Protein AF-A0A1B6D3A4-F1 (afdb_monomer_lite)

Sequence (182 aa):
MYKIFFILCTIFTSILGAFISTSNYTTYDIERGAKREMRHRFKTVEKVLEEIVPELEKNGTCEEGYAILARLVAVEEPFLRYVKQIIEENKYYGFNAETKVPLMLNRIASLEKYERREMKKRICRMLTVAFGINDLHEGWDFELTLHINEDLHIRYFKKLVMLNDKCCDAYKEHASIEAYTE

Foldseek 3Di:
DCVVVVVVVVVVCVVVVVVVPDPPLVQWAAAPVLLVVLQVLVVVLVVLLVVLLVVLVVDDDLVSVLVSLVSNLVSVLVSLVSLVVCVVVVRTDDPCSPPLSVVLNVLSVCLVVCPPPDSLVSSLSSLVSVVSVLVVVVVCCSSVSYPDPPVSSVSVVVSSVVSCVVRPPCVVPVVPPVVDDD

Secondary structure (DSSP, 8-state):
--HHHHHHHHHHHHHHHHHHS--------B-HHHHHHHHHHHHHHHHHHHHHHHHHHH--SHHHHHHHHHHHHHHHHHHHHHHHHHHHTTSB--HHHHHHHHHHHHHHHHGGGGTTS-HHHHHHHHHHHHHHHHHHHHHHHHTTSS---HHHHHHHHHHHHHHHHHH-GGGGTGGGTTTS--

Organism: NCBI:txid38151

Structure (mmCIF, N/CA/C/O backbone):
data_AF-A0A1B6D3A4-F1
#
_entry.id   AF-A0A1B6D3A4-F1
#
loop_
_atom_site.group_PDB
_atom_site.id
_atom_site.type_symbol
_atom_site.label_atom_id
_atom_site.label_alt_id
_atom_site.label_comp_id
_atom_site.label_asym_id
_atom_site.label_entity_id
_atom_site.label_seq_id
_atom_site.pdbx_PDB_ins_code
_atom_site.Cartn_x
_atom_site.Cartn_y
_atom_site.Cartn_z
_atom_site.occupancy
_atom_site.B_iso_or_equiv
_atom_site.auth_seq_id
_atom_site.auth_comp_id
_atom_site.auth_asym_id
_atom_site.auth_atom_id
_atom_site.pdbx_PDB_model_num
ATOM 1 N N . MET A 1 1 ? 30.765 53.262 -13.469 1.00 53.09 1 MET A N 1
ATOM 2 C CA . MET A 1 1 ? 30.510 52.020 -12.703 1.00 53.09 1 MET A CA 1
ATOM 3 C C . MET A 1 1 ? 29.094 51.457 -12.935 1.00 53.09 1 MET A C 1
ATOM 5 O O . MET A 1 1 ? 28.435 51.076 -11.987 1.00 53.09 1 MET A O 1
ATOM 9 N N . TYR A 1 2 ? 28.620 51.346 -14.186 1.00 48.31 2 TYR A N 1
ATOM 10 C CA . TYR A 1 2 ? 27.291 50.762 -14.485 1.00 48.31 2 TYR A CA 1
ATOM 11 C C . TYR A 1 2 ? 27.331 49.616 -15.511 1.00 48.31 2 TYR A C 1
ATOM 13 O O . TYR A 1 2 ? 26.333 48.943 -15.730 1.00 48.31 2 TYR A O 1
ATOM 21 N N . LYS A 1 3 ? 28.498 49.344 -16.115 1.00 40.53 3 LYS A N 1
ATOM 22 C CA . LYS A 1 3 ? 28.653 48.301 -17.145 1.00 40.53 3 LYS A CA 1
ATOM 23 C C . LYS A 1 3 ? 28.919 46.898 -16.580 1.00 40.53 3 LYS A C 1
ATOM 25 O O . LYS A 1 3 ? 28.592 45.923 -17.236 1.00 40.53 3 LYS A O 1
ATOM 30 N N . ILE A 1 4 ? 29.445 46.792 -15.356 1.00 53.62 4 ILE A N 1
ATOM 31 C CA . ILE A 1 4 ? 29.683 45.499 -14.684 1.00 53.62 4 ILE A CA 1
ATOM 32 C C . ILE A 1 4 ? 28.372 44.928 -14.110 1.00 53.62 4 ILE A C 1
ATOM 34 O O . ILE A 1 4 ? 28.171 43.718 -14.107 1.00 53.62 4 ILE A O 1
ATOM 38 N N . PHE A 1 5 ? 27.434 45.795 -13.713 1.00 44.66 5 PHE A N 1
ATOM 39 C CA . PHE A 1 5 ? 26.154 45.382 -13.128 1.00 44.66 5 PHE A CA 1
ATOM 40 C C . PHE A 1 5 ? 25.221 44.708 -14.155 1.00 44.66 5 PHE A C 1
ATOM 42 O O . PHE A 1 5 ? 24.517 43.760 -13.828 1.00 44.66 5 PHE A O 1
ATOM 49 N N . PHE A 1 6 ? 25.277 45.125 -15.426 1.00 44.78 6 PHE A N 1
ATOM 50 C CA . PHE A 1 6 ? 24.442 44.553 -16.493 1.00 44.78 6 PHE A CA 1
ATOM 51 C C . PHE A 1 6 ? 24.906 43.167 -16.978 1.00 44.78 6 PHE A C 1
ATOM 53 O O . PHE A 1 6 ? 24.084 42.359 -17.415 1.00 44.78 6 PHE A O 1
ATOM 60 N N . ILE A 1 7 ? 26.206 42.872 -16.870 1.00 54.34 7 ILE A N 1
ATOM 61 C CA . ILE A 1 7 ? 26.780 41.569 -17.248 1.00 54.34 7 ILE A CA 1
ATOM 62 C C . ILE A 1 7 ? 26.432 40.504 -16.197 1.00 54.34 7 ILE A C 1
ATOM 64 O O . ILE A 1 7 ? 26.120 39.367 -16.541 1.00 54.34 7 ILE A O 1
ATOM 68 N N . LEU A 1 8 ? 26.382 40.881 -14.915 1.00 49.78 8 LEU A N 1
ATOM 69 C CA . LEU A 1 8 ? 25.951 39.980 -13.842 1.00 49.78 8 LEU A CA 1
ATOM 70 C C . LEU A 1 8 ? 24.463 39.608 -13.947 1.00 49.78 8 LEU A C 1
ATOM 72 O O . LEU A 1 8 ? 24.120 38.446 -13.747 1.00 49.78 8 LEU A O 1
ATOM 76 N N . CYS A 1 9 ? 23.587 40.536 -14.344 1.00 49.56 9 CYS A N 1
ATOM 77 C CA . CYS A 1 9 ? 22.158 40.236 -14.496 1.00 49.56 9 CYS A CA 1
ATOM 78 C C . CYS A 1 9 ? 21.839 39.318 -15.688 1.00 49.56 9 CYS A C 1
ATOM 80 O O . CYS A 1 9 ? 20.913 38.519 -15.593 1.00 49.56 9 CYS A O 1
ATOM 82 N N . THR A 1 10 ? 22.597 39.390 -16.786 1.00 52.06 10 THR A N 1
ATOM 83 C CA . THR A 1 10 ? 22.368 38.543 -17.975 1.00 52.06 10 THR A CA 1
ATOM 84 C C . THR A 1 10 ? 22.907 37.122 -17.807 1.00 52.06 10 THR A C 1
ATOM 86 O O . THR A 1 10 ? 22.306 36.168 -18.306 1.00 52.06 10 THR A O 1
ATOM 89 N N . ILE A 1 11 ? 23.989 36.947 -17.044 1.00 54.16 11 ILE A N 1
ATOM 90 C CA . ILE A 1 11 ? 24.479 35.614 -16.666 1.00 54.16 11 ILE A CA 1
ATOM 91 C C . ILE A 1 11 ? 23.504 34.954 -15.677 1.00 54.16 11 ILE A C 1
ATOM 93 O O . ILE A 1 11 ? 23.185 33.777 -15.829 1.00 54.16 11 ILE A O 1
ATOM 97 N N . PHE A 1 12 ? 22.954 35.709 -14.719 1.00 47.44 12 PHE A N 1
ATOM 98 C CA . PHE A 1 12 ? 22.032 35.158 -13.719 1.00 47.44 12 PHE A CA 1
ATOM 99 C C . PHE A 1 12 ? 20.693 34.708 -14.320 1.00 47.44 12 PHE A C 1
ATOM 101 O O . PHE A 1 12 ? 20.193 33.648 -13.956 1.00 47.44 12 PHE A O 1
ATOM 108 N N . THR A 1 13 ? 20.132 35.441 -15.289 1.00 51.31 13 THR A N 1
ATOM 109 C CA . THR A 1 13 ? 18.897 35.019 -15.979 1.00 51.31 13 THR A CA 1
ATOM 110 C C . THR A 1 13 ? 19.113 33.849 -16.934 1.00 51.31 13 THR A C 1
ATOM 112 O O . THR A 1 13 ? 18.203 33.045 -17.107 1.00 51.31 13 THR A O 1
ATOM 115 N N . SER A 1 14 ? 20.316 33.690 -17.493 1.00 49.34 14 SER A N 1
ATOM 116 C CA . SER A 1 14 ? 20.659 32.523 -18.319 1.00 49.34 14 SER A CA 1
ATOM 117 C C . SER A 1 14 ? 20.846 31.257 -17.471 1.00 49.34 14 SER A C 1
ATOM 119 O O . SER A 1 14 ? 20.410 30.183 -17.874 1.00 49.34 14 SER A O 1
ATOM 121 N N . ILE A 1 15 ? 21.423 31.381 -16.268 1.00 50.56 15 ILE A N 1
ATOM 122 C CA . ILE A 1 15 ? 21.593 30.261 -15.325 1.00 50.56 15 ILE A CA 1
ATOM 123 C C . ILE A 1 15 ? 20.255 29.879 -14.667 1.00 50.56 15 ILE A C 1
ATOM 125 O O . ILE A 1 15 ? 19.955 28.692 -14.565 1.00 50.56 15 ILE A O 1
ATOM 129 N N . LEU A 1 16 ? 19.404 30.848 -14.295 1.00 44.75 16 LEU A N 1
ATOM 130 C CA . LEU A 1 16 ? 18.051 30.552 -13.793 1.00 44.75 16 LEU A CA 1
ATOM 131 C C . LEU A 1 16 ? 17.118 30.031 -14.897 1.00 44.75 16 LEU A C 1
ATOM 133 O O . LEU A 1 16 ? 16.341 29.114 -14.652 1.00 44.75 16 LEU A O 1
ATOM 137 N N . GLY A 1 17 ? 17.206 30.569 -16.117 1.00 42.09 17 GLY A N 1
ATOM 138 C CA . GLY A 1 17 ? 16.423 30.104 -17.267 1.00 42.09 17 GLY A CA 1
ATOM 139 C C . GLY A 1 17 ? 16.804 28.692 -17.720 1.00 42.09 17 GLY A C 1
ATOM 140 O O . GLY A 1 17 ? 15.931 27.921 -18.109 1.00 42.09 17 GLY A O 1
ATOM 141 N N . ALA A 1 18 ? 18.080 28.313 -17.588 1.00 42.22 18 ALA A N 1
ATOM 142 C CA . ALA A 1 18 ? 18.540 26.943 -17.821 1.00 42.22 18 ALA A CA 1
ATOM 143 C C . ALA A 1 18 ? 18.101 25.966 -16.712 1.00 42.22 18 ALA A C 1
ATOM 145 O O . ALA A 1 18 ? 17.868 24.797 -17.004 1.00 42.22 18 ALA A O 1
ATOM 146 N N . PHE A 1 19 ? 17.912 26.435 -15.473 1.00 41.84 19 PHE A N 1
ATOM 147 C CA . PHE A 1 19 ? 17.342 25.626 -14.385 1.00 41.84 19 PHE A CA 1
ATOM 148 C C . PHE A 1 19 ? 15.814 25.480 -14.461 1.00 41.84 19 PHE A C 1
ATOM 150 O O . PHE A 1 19 ? 15.267 24.513 -13.941 1.00 41.84 19 PHE A O 1
ATOM 157 N N . ILE A 1 20 ? 15.118 26.406 -15.127 1.00 41.91 20 ILE A N 1
ATOM 158 C CA . ILE A 1 20 ? 13.649 26.390 -15.265 1.00 41.91 20 ILE A CA 1
ATOM 159 C C . ILE A 1 20 ? 13.196 25.698 -16.570 1.00 41.91 20 ILE A C 1
ATOM 161 O O . ILE A 1 20 ? 12.017 25.411 -16.747 1.00 41.91 20 ILE A O 1
ATOM 16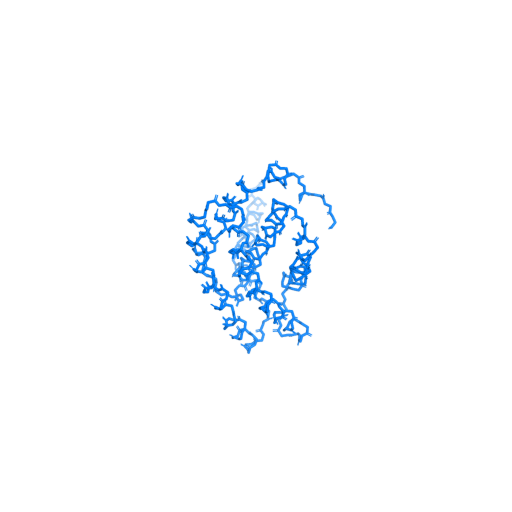5 N N . SER A 1 21 ? 14.122 25.336 -17.465 1.00 40.31 21 SER A N 1
ATOM 166 C CA . SER A 1 21 ? 13.810 24.754 -18.782 1.00 40.31 21 SER A CA 1
ATOM 167 C C . SER A 1 21 ? 14.207 23.280 -18.944 1.00 40.31 21 SER A C 1
ATOM 169 O O . SER A 1 21 ? 14.528 22.859 -20.049 1.00 40.31 21 SER A O 1
ATOM 171 N N . THR A 1 22 ? 14.184 22.478 -17.879 1.00 38.25 22 THR A N 1
ATOM 172 C CA . THR A 1 22 ? 14.017 21.013 -17.955 1.00 38.25 22 THR A CA 1
ATOM 173 C C . THR A 1 22 ? 13.677 20.490 -16.558 1.00 38.25 22 THR A C 1
ATOM 175 O O . THR A 1 22 ? 14.547 20.023 -15.828 1.00 38.25 22 THR A O 1
ATOM 178 N N . SER A 1 23 ? 12.397 20.482 -16.174 1.00 37.06 23 SER A N 1
ATOM 179 C CA . SER A 1 23 ? 11.929 19.429 -15.265 1.00 37.06 23 SER A CA 1
ATOM 180 C C . SER A 1 23 ? 11.976 18.114 -16.047 1.00 37.06 23 SER A C 1
ATOM 182 O O . SER A 1 23 ? 10.958 17.576 -16.482 1.00 37.06 23 SER A O 1
ATOM 184 N N . ASN A 1 24 ? 13.192 17.639 -16.315 1.00 37.47 24 ASN A N 1
ATOM 185 C CA . ASN A 1 24 ? 13.432 16.257 -16.659 1.00 37.47 24 ASN A CA 1
ATOM 186 C C . ASN A 1 24 ? 13.037 15.491 -15.403 1.00 37.47 24 ASN A C 1
ATOM 188 O O . ASN A 1 24 ? 13.862 15.291 -14.515 1.00 37.47 24 ASN A O 1
ATOM 192 N N . TYR A 1 25 ? 11.760 15.116 -15.302 1.00 40.44 25 TYR A N 1
ATOM 193 C CA . TYR A 1 25 ? 11.390 13.928 -14.553 1.00 40.44 25 TYR A CA 1
ATOM 194 C C . TYR A 1 25 ? 12.424 12.883 -14.946 1.00 40.44 25 TYR A C 1
ATOM 196 O O . TYR A 1 25 ? 12.545 12.564 -16.132 1.00 40.44 25 TYR A O 1
ATOM 204 N N . THR A 1 26 ? 13.269 12.473 -14.005 1.00 46.59 26 THR A N 1
ATOM 205 C CA . THR A 1 26 ? 14.271 11.447 -14.255 1.00 46.59 26 THR A CA 1
ATOM 206 C C . THR A 1 26 ? 13.470 10.212 -14.624 1.00 46.59 26 THR A C 1
ATOM 208 O O . THR A 1 26 ? 12.888 9.567 -13.758 1.00 46.59 26 THR A O 1
ATOM 211 N N . THR A 1 27 ? 13.316 9.947 -15.920 1.00 52.81 27 THR A N 1
ATOM 212 C CA . THR A 1 27 ? 12.600 8.768 -16.384 1.00 52.81 27 THR A CA 1
ATOM 213 C C . THR A 1 27 ? 13.469 7.589 -16.016 1.00 52.81 27 THR A C 1
ATOM 215 O O . THR A 1 27 ? 14.472 7.311 -16.674 1.00 52.81 27 THR A O 1
ATOM 218 N N . TYR A 1 28 ? 13.109 6.967 -14.906 1.00 68.44 28 TYR A N 1
ATOM 219 C CA . TYR A 1 28 ? 13.690 5.731 -14.436 1.00 68.44 28 TYR A CA 1
ATOM 220 C C . TYR A 1 28 ? 13.446 4.645 -15.478 1.00 68.44 28 TYR A C 1
ATOM 222 O O . TYR A 1 28 ? 12.352 4.540 -16.048 1.00 68.44 28 TYR A O 1
ATOM 230 N N . ASP A 1 29 ? 14.499 3.893 -15.790 1.00 77.12 29 ASP A N 1
ATOM 231 C CA . ASP A 1 29 ? 14.430 2.914 -16.862 1.00 77.12 29 ASP A CA 1
ATOM 232 C C . ASP A 1 29 ? 13.704 1.669 -16.358 1.00 77.12 29 ASP A C 1
ATOM 234 O O . ASP A 1 29 ? 14.063 1.069 -15.341 1.00 77.12 29 ASP A O 1
ATOM 238 N N . ILE A 1 30 ? 12.643 1.307 -17.066 1.00 87.69 30 ILE A N 1
ATOM 239 C CA . ILE A 1 30 ? 11.882 0.091 -16.833 1.00 87.69 30 ILE A CA 1
ATOM 240 C C . ILE A 1 30 ? 11.686 -0.594 -18.176 1.00 87.69 30 ILE A C 1
ATOM 242 O O . ILE A 1 30 ? 11.168 -0.015 -19.138 1.00 87.69 30 ILE A O 1
ATOM 246 N N . GLU A 1 31 ? 12.077 -1.862 -18.233 1.00 89.88 31 GLU A N 1
ATOM 247 C CA . GLU A 1 31 ? 11.941 -2.674 -19.428 1.00 89.88 31 GLU A CA 1
ATOM 248 C C . GLU A 1 31 ? 10.475 -2.669 -19.883 1.00 89.88 31 GLU A C 1
ATOM 250 O O . GLU A 1 31 ? 9.550 -2.863 -19.090 1.00 89.88 31 GLU A O 1
ATOM 255 N N . ARG A 1 32 ? 10.226 -2.469 -21.183 1.00 89.12 32 ARG A N 1
ATOM 256 C CA . ARG A 1 32 ? 8.863 -2.339 -21.730 1.00 89.12 32 ARG A CA 1
ATOM 257 C C . ARG A 1 32 ? 7.944 -3.501 -21.325 1.00 89.12 32 ARG A C 1
ATOM 259 O O . ARG A 1 32 ? 6.762 -3.268 -21.059 1.00 89.12 32 ARG A O 1
ATOM 266 N N . GLY A 1 33 ? 8.468 -4.731 -21.306 1.00 90.94 33 GLY A N 1
ATOM 267 C CA . GLY A 1 33 ? 7.735 -5.923 -20.873 1.00 90.94 33 GLY A CA 1
ATOM 268 C C . GLY A 1 33 ? 7.331 -5.839 -19.401 1.00 90.94 33 GLY A C 1
ATOM 269 O O . GLY A 1 33 ? 6.147 -5.965 -19.084 1.00 90.94 33 GLY A O 1
ATOM 270 N N . ALA A 1 34 ? 8.292 -5.519 -18.531 1.00 91.75 34 ALA A N 1
ATOM 271 C CA . ALA A 1 34 ? 8.067 -5.315 -17.103 1.00 91.75 34 ALA A CA 1
ATOM 272 C C . ALA A 1 34 ? 7.081 -4.167 -16.832 1.00 91.75 34 ALA A C 1
ATOM 274 O O . ALA A 1 34 ? 6.140 -4.341 -16.064 1.00 91.75 34 ALA A O 1
ATOM 275 N N . LYS A 1 35 ? 7.197 -3.030 -17.535 1.00 92.06 35 LYS A N 1
ATOM 276 C CA . LYS A 1 35 ? 6.268 -1.893 -17.397 1.00 92.06 35 LYS A CA 1
ATOM 277 C C . LYS A 1 35 ? 4.827 -2.280 -17.725 1.00 92.06 35 LYS A C 1
ATOM 279 O O . LYS A 1 35 ? 3.895 -1.867 -17.034 1.00 92.06 35 LYS A O 1
ATOM 284 N N . ARG A 1 36 ? 4.619 -3.061 -18.790 1.00 92.69 36 ARG A N 1
ATOM 285 C CA . ARG A 1 36 ? 3.280 -3.525 -19.187 1.00 92.69 36 ARG A CA 1
ATOM 286 C C . ARG A 1 36 ? 2.675 -4.444 -18.127 1.00 92.69 36 ARG A C 1
ATOM 288 O O . ARG A 1 36 ? 1.508 -4.273 -17.785 1.00 92.69 36 ARG A O 1
ATOM 295 N N . GLU A 1 37 ? 3.455 -5.392 -17.630 1.00 95.06 37 GLU A N 1
ATOM 296 C CA . GLU A 1 37 ? 3.009 -6.357 -16.625 1.00 95.06 37 GLU A CA 1
ATOM 297 C C . GLU A 1 37 ? 2.778 -5.690 -15.259 1.00 95.06 37 GLU A C 1
ATOM 299 O O . GLU A 1 37 ? 1.745 -5.922 -14.633 1.00 95.06 37 GLU A O 1
ATOM 304 N N . MET A 1 38 ? 3.658 -4.773 -14.845 1.00 94.19 38 MET A N 1
ATOM 305 C CA . MET A 1 38 ? 3.484 -3.949 -13.644 1.00 94.19 38 MET A CA 1
ATOM 306 C C . MET A 1 38 ? 2.161 -3.177 -13.703 1.00 94.19 38 MET A C 1
ATOM 308 O O . MET A 1 38 ? 1.361 -3.264 -12.776 1.00 94.19 38 MET A O 1
ATOM 312 N N . ARG A 1 39 ? 1.868 -2.509 -14.829 1.00 93.94 39 ARG A N 1
ATOM 313 C CA . ARG A 1 39 ? 0.576 -1.833 -15.051 1.00 93.94 39 ARG A CA 1
ATOM 314 C C . ARG A 1 39 ? -0.606 -2.796 -15.020 1.00 93.94 39 ARG A C 1
ATOM 316 O O . ARG A 1 39 ? -1.661 -2.443 -14.510 1.00 93.94 39 ARG A O 1
ATOM 323 N N . HIS A 1 40 ? -0.466 -3.991 -15.594 1.00 95.25 40 HIS A N 1
ATOM 324 C CA . HIS A 1 40 ? -1.539 -4.983 -15.591 1.00 95.25 40 HIS A CA 1
ATOM 325 C C . HIS A 1 40 ? -1.881 -5.437 -14.168 1.00 95.25 40 HIS A C 1
ATOM 327 O O . HIS A 1 40 ? -3.054 -5.438 -13.802 1.00 95.25 40 HIS A O 1
ATOM 333 N N . ARG A 1 41 ? -0.867 -5.757 -13.359 1.00 95.88 41 ARG A N 1
ATOM 334 C CA . ARG A 1 41 ? -1.037 -6.169 -11.959 1.00 95.88 41 ARG A CA 1
ATOM 335 C C . ARG A 1 41 ? -1.577 -5.040 -11.093 1.00 95.88 41 ARG A C 1
ATOM 337 O O . ARG A 1 41 ? -2.476 -5.275 -10.290 1.00 95.88 41 ARG A O 1
ATOM 344 N N . PHE A 1 42 ? -1.092 -3.821 -11.313 1.00 96.62 42 PHE A N 1
ATOM 345 C CA . PHE A 1 42 ? -1.531 -2.649 -10.565 1.00 96.62 42 PHE A CA 1
ATOM 346 C C . PHE A 1 42 ? -3.026 -2.343 -10.745 1.00 96.62 42 PHE A C 1
ATOM 348 O O . PHE A 1 42 ? -3.687 -1.918 -9.807 1.00 96.62 42 PHE A O 1
ATOM 355 N N . LYS A 1 43 ? -3.626 -2.673 -11.896 1.00 95.44 43 LYS A N 1
ATOM 356 C CA . LYS A 1 43 ? -5.085 -2.536 -12.075 1.00 95.44 43 LYS A CA 1
ATOM 357 C C . LYS A 1 43 ? -5.904 -3.353 -11.076 1.00 95.44 43 LYS A C 1
ATOM 359 O O . LYS A 1 43 ? -7.045 -3.000 -10.803 1.00 95.44 43 LYS A O 1
ATOM 364 N N . THR A 1 44 ? -5.374 -4.464 -10.564 1.00 96.00 44 THR A N 1
ATOM 365 C CA . THR A 1 44 ? -6.053 -5.237 -9.514 1.00 96.00 44 THR A CA 1
ATOM 366 C C . THR A 1 44 ? -6.057 -4.470 -8.196 1.00 96.00 44 THR A C 1
ATOM 368 O O . THR A 1 44 ? -7.079 -4.443 -7.518 1.00 96.00 44 THR A O 1
ATOM 371 N N . VAL A 1 45 ? -4.944 -3.806 -7.875 1.00 96.94 45 VAL A N 1
ATOM 372 C CA . VAL A 1 45 ? -4.833 -2.915 -6.717 1.00 96.94 45 VAL A CA 1
ATOM 373 C C . VAL A 1 45 ? -5.825 -1.760 -6.839 1.00 96.94 45 VAL A C 1
ATOM 375 O O . VAL A 1 45 ? -6.620 -1.555 -5.926 1.00 96.94 45 VAL A O 1
ATOM 378 N N . GLU A 1 46 ? -5.857 -1.065 -7.981 1.00 96.00 46 GLU A N 1
ATOM 379 C CA . GLU A 1 46 ? -6.788 0.055 -8.191 1.00 96.00 46 GLU A CA 1
ATOM 380 C C . GLU A 1 46 ? -8.251 -0.367 -8.061 1.00 96.00 46 GLU A C 1
ATOM 382 O O . GLU A 1 46 ? -9.022 0.324 -7.408 1.00 96.00 46 GLU A O 1
ATOM 387 N N . LYS A 1 47 ? -8.635 -1.529 -8.599 1.00 97.06 47 LYS A N 1
ATOM 388 C CA . LYS A 1 47 ? -10.003 -2.046 -8.438 1.00 97.06 47 LYS A CA 1
ATOM 389 C C . LYS A 1 47 ? -10.369 -2.284 -6.976 1.00 97.06 47 LYS A C 1
ATOM 391 O O . LYS A 1 47 ? -11.453 -1.904 -6.548 1.00 97.06 47 LYS A O 1
ATOM 396 N N . VAL A 1 48 ? -9.470 -2.887 -6.196 1.00 97.50 48 VAL A N 1
ATOM 397 C CA . VAL A 1 48 ? -9.705 -3.049 -4.754 1.00 97.50 48 VAL A CA 1
ATOM 398 C C . VAL A 1 48 ? -9.782 -1.686 -4.077 1.00 97.50 48 VAL A C 1
ATOM 400 O O . VAL A 1 48 ? -10.621 -1.488 -3.205 1.00 97.50 48 VAL A O 1
ATOM 403 N N . LEU A 1 49 ? -8.972 -0.720 -4.504 1.00 96.62 49 LEU A N 1
ATOM 404 C CA . LEU A 1 49 ? -9.031 0.637 -3.983 1.00 96.62 49 LEU A CA 1
ATOM 405 C C . LEU A 1 49 ? -10.392 1.309 -4.262 1.00 96.62 49 LEU A C 1
ATOM 407 O O . LEU A 1 49 ? -10.984 1.903 -3.360 1.00 96.62 49 LEU A O 1
ATOM 411 N N . GLU A 1 50 ? -10.928 1.159 -5.476 1.00 97.38 50 GLU A N 1
ATOM 412 C CA . GLU A 1 50 ? -12.264 1.636 -5.868 1.00 97.38 50 GLU A CA 1
ATOM 413 C C . GLU A 1 50 ? -13.380 1.039 -4.998 1.00 97.38 50 GLU A C 1
ATOM 415 O O . GLU A 1 50 ? -14.354 1.731 -4.691 1.00 97.38 50 GLU A O 1
ATOM 420 N N . GLU A 1 51 ? -13.226 -0.215 -4.565 1.00 96.94 51 GLU A N 1
ATOM 421 C CA . GLU A 1 51 ? -14.157 -0.898 -3.662 1.00 96.94 51 GLU A CA 1
ATOM 422 C C . GLU A 1 51 ? -14.014 -0.432 -2.207 1.00 96.94 51 GLU A C 1
ATOM 424 O O . GLU A 1 51 ? -15.011 -0.130 -1.551 1.00 96.94 51 GLU A O 1
ATOM 429 N N . ILE A 1 52 ? -12.788 -0.338 -1.680 1.00 95.44 52 ILE A N 1
ATOM 430 C CA . ILE A 1 52 ? -12.582 -0.061 -0.251 1.00 95.44 52 ILE A CA 1
ATOM 431 C C . ILE A 1 52 ? -12.797 1.405 0.117 1.00 95.44 52 ILE A C 1
ATOM 433 O O . ILE A 1 52 ? -13.204 1.683 1.240 1.00 95.44 52 ILE A O 1
ATOM 437 N N . VAL A 1 53 ? -12.542 2.363 -0.780 1.00 95.75 53 VAL A N 1
ATOM 438 C CA . VAL A 1 53 ? -12.732 3.794 -0.483 1.00 95.75 53 VAL A CA 1
ATOM 439 C C . VAL A 1 53 ? -14.171 4.119 -0.040 1.00 95.75 53 VAL A C 1
ATOM 441 O O . VAL A 1 53 ? -14.327 4.768 0.999 1.00 95.75 53 VAL A O 1
ATOM 444 N N . PRO A 1 54 ? -15.236 3.696 -0.754 1.00 95.12 54 PRO A N 1
ATOM 445 C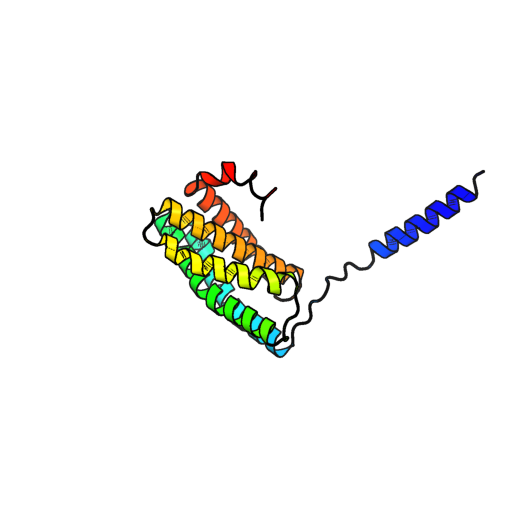 CA . PRO A 1 54 ? -16.609 3.910 -0.296 1.00 95.12 54 PRO A CA 1
ATOM 446 C C . PRO A 1 54 ? -16.980 3.068 0.935 1.00 95.12 54 PRO A C 1
ATOM 448 O O . PRO A 1 54 ? -17.881 3.457 1.676 1.00 95.12 54 PRO A O 1
ATOM 451 N N . GLU A 1 55 ? -16.320 1.935 1.185 1.00 95.25 55 GLU A N 1
ATOM 452 C CA . GLU A 1 55 ? -16.521 1.170 2.423 1.00 95.25 55 GLU A CA 1
ATOM 453 C C . GLU A 1 55 ? -15.919 1.904 3.631 1.00 95.25 55 GLU A C 1
ATOM 455 O O . GLU A 1 55 ? -16.608 2.121 4.626 1.00 95.25 55 GLU A O 1
ATOM 460 N N . LEU A 1 56 ? -14.681 2.400 3.512 1.00 92.94 56 LEU A N 1
ATOM 461 C CA . LEU A 1 56 ? -14.022 3.244 4.517 1.00 92.94 56 LEU A CA 1
ATOM 462 C C . LEU A 1 56 ? -14.840 4.491 4.864 1.00 92.94 56 LEU A C 1
ATOM 464 O O . LEU A 1 56 ? -14.824 4.941 6.007 1.00 92.94 56 LEU A O 1
ATOM 468 N N . GLU A 1 57 ? -15.585 5.029 3.900 1.00 86.44 57 GLU A N 1
ATOM 469 C CA . GLU A 1 57 ? -16.499 6.151 4.106 1.00 86.44 57 GLU A CA 1
ATOM 470 C C . GLU A 1 57 ? -17.724 5.806 4.966 1.00 86.44 57 GLU A C 1
ATOM 472 O O . GLU A 1 57 ? -18.228 6.677 5.674 1.00 86.44 57 GLU A O 1
ATOM 477 N N . LYS A 1 58 ? -18.185 4.552 4.940 1.00 88.88 58 LYS A N 1
ATOM 478 C CA . LYS A 1 58 ? -19.370 4.089 5.680 1.00 88.88 58 LYS A CA 1
ATOM 479 C C . LYS A 1 58 ? -19.049 3.523 7.069 1.00 88.88 58 LYS A C 1
ATOM 481 O O . LYS A 1 58 ? -19.967 3.357 7.870 1.00 88.88 58 LYS A O 1
ATOM 486 N N . ASN A 1 59 ? -17.787 3.209 7.361 1.00 78.12 59 ASN A N 1
ATOM 487 C CA . ASN A 1 59 ? -17.415 2.419 8.540 1.00 78.12 59 ASN A CA 1
ATOM 488 C C . ASN A 1 59 ? -17.595 3.116 9.894 1.00 78.12 59 ASN A C 1
ATOM 490 O O . ASN A 1 59 ? -17.174 4.258 10.122 1.00 78.12 59 ASN A O 1
ATOM 494 N N . GLY A 1 60 ? -18.109 2.347 10.858 1.00 72.94 60 GLY A N 1
ATOM 495 C CA . GLY A 1 60 ? -18.390 2.787 12.221 1.00 72.94 60 GLY A CA 1
ATOM 496 C C . GLY A 1 60 ? -17.302 2.434 13.237 1.00 72.94 60 GLY A C 1
ATOM 497 O O . GLY A 1 60 ? -17.170 3.153 14.228 1.00 72.94 60 GLY A O 1
ATOM 498 N N . THR A 1 61 ? -16.471 1.420 12.986 1.00 90.56 61 THR A N 1
ATOM 499 C CA . THR A 1 61 ? -15.541 0.863 13.993 1.00 90.56 61 THR A CA 1
ATOM 500 C C . THR A 1 61 ? -14.103 0.684 13.486 1.00 90.56 61 THR A C 1
ATOM 502 O O . THR A 1 61 ? -13.828 0.777 12.289 1.00 90.56 61 THR A O 1
ATOM 505 N N . CYS A 1 62 ? -13.162 0.446 14.408 1.00 91.88 62 CYS A N 1
ATOM 506 C CA . CYS A 1 62 ? -11.756 0.196 14.072 1.00 91.88 62 CYS A CA 1
ATOM 507 C C . CYS A 1 62 ? -11.537 -1.215 13.514 1.00 91.88 62 CYS A C 1
ATOM 509 O O . CYS A 1 62 ? -10.671 -1.419 12.667 1.00 91.88 62 CYS A O 1
ATOM 511 N N . GLU A 1 63 ? -12.341 -2.172 13.966 1.00 94.50 63 GLU A N 1
ATOM 512 C CA . GLU A 1 63 ? -12.385 -3.556 13.511 1.00 94.50 63 GLU A CA 1
ATOM 513 C C . GLU A 1 63 ? -12.763 -3.639 12.025 1.00 94.50 63 GLU A C 1
ATOM 515 O O . GLU A 1 63 ? -12.073 -4.299 11.247 1.00 94.50 63 GLU A O 1
ATOM 520 N N . GLU A 1 64 ? -13.820 -2.928 11.617 1.00 94.88 64 GLU A N 1
ATOM 521 C CA . GLU A 1 64 ? -14.244 -2.838 10.213 1.00 94.88 64 GLU A CA 1
ATOM 522 C C . GLU A 1 64 ? -13.164 -2.177 9.352 1.00 94.88 64 GLU A C 1
ATOM 524 O O . GLU A 1 64 ? -12.791 -2.704 8.303 1.00 94.88 64 GLU A O 1
ATOM 529 N N . GLY A 1 65 ? -12.597 -1.061 9.828 1.00 95.06 65 GLY A N 1
ATOM 530 C CA . GLY A 1 65 ? -11.489 -0.386 9.155 1.00 95.06 65 GLY A CA 1
ATOM 531 C C . GLY A 1 65 ? -10.277 -1.301 8.959 1.00 95.06 65 GLY A C 1
ATOM 532 O O . GLY A 1 65 ? -9.707 -1.344 7.871 1.00 95.06 65 GLY A O 1
ATOM 533 N N . TYR A 1 66 ? -9.918 -2.092 9.975 1.00 96.44 66 TYR A N 1
ATOM 534 C CA . TYR A 1 66 ? -8.838 -3.076 9.882 1.00 96.44 66 TYR A CA 1
ATOM 535 C C . TYR A 1 66 ? -9.115 -4.139 8.822 1.00 96.44 66 TYR A C 1
ATOM 537 O O . TYR A 1 66 ? -8.246 -4.414 7.996 1.00 96.44 66 TYR A O 1
ATOM 545 N N . ALA A 1 67 ? -10.315 -4.724 8.830 1.00 96.44 67 ALA A N 1
ATOM 546 C CA . ALA A 1 67 ? -10.696 -5.757 7.871 1.00 96.44 67 ALA A CA 1
ATOM 547 C C . ALA A 1 67 ? -10.649 -5.237 6.426 1.00 96.44 67 ALA A C 1
ATOM 549 O O . ALA A 1 67 ? -10.193 -5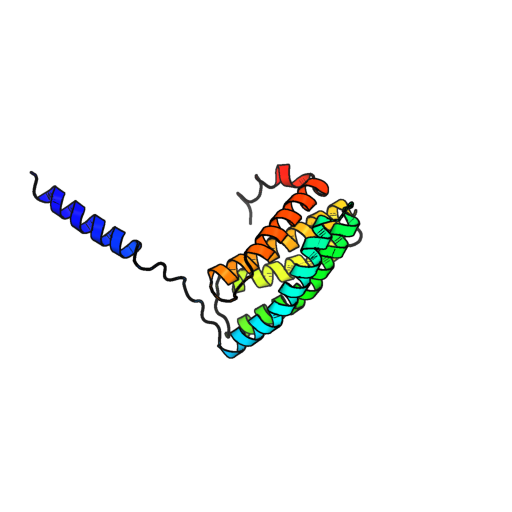.939 5.523 1.00 96.44 67 ALA A O 1
ATOM 550 N N . ILE A 1 68 ? -11.063 -3.989 6.214 1.00 97.00 68 ILE A N 1
ATOM 551 C CA . ILE A 1 68 ? -11.071 -3.359 4.894 1.00 97.00 68 ILE A CA 1
ATOM 552 C C . ILE A 1 68 ? -9.656 -3.042 4.411 1.00 97.00 68 ILE A C 1
ATOM 554 O O . ILE A 1 68 ? -9.310 -3.384 3.283 1.00 97.00 68 ILE A O 1
ATOM 558 N N . LEU A 1 69 ? -8.796 -2.479 5.264 1.00 97.06 69 LEU A N 1
ATOM 559 C CA . LEU A 1 69 ? -7.395 -2.237 4.901 1.00 97.06 69 LEU A CA 1
ATOM 560 C C . LEU A 1 69 ? -6.608 -3.537 4.683 1.00 97.06 69 LEU A C 1
ATOM 562 O O . LEU A 1 69 ? -5.733 -3.585 3.819 1.00 97.06 69 LEU A O 1
ATOM 566 N N . ALA A 1 70 ? -6.944 -4.614 5.398 1.00 97.12 70 ALA A N 1
ATOM 567 C CA . ALA A 1 70 ? -6.328 -5.921 5.179 1.00 97.12 70 ALA A CA 1
ATOM 568 C C . ALA A 1 70 ? -6.573 -6.454 3.755 1.00 97.12 70 ALA A C 1
ATOM 570 O O . ALA A 1 70 ? -5.685 -7.092 3.190 1.00 97.12 70 ALA A O 1
ATOM 571 N N . ARG A 1 71 ? -7.732 -6.154 3.144 1.00 97.56 71 ARG A N 1
ATOM 572 C CA . ARG A 1 71 ? -8.012 -6.509 1.740 1.00 97.56 71 ARG A CA 1
ATOM 573 C C . ARG A 1 71 ? -7.059 -5.812 0.774 1.00 97.56 71 ARG A C 1
ATOM 575 O O . ARG A 1 71 ? -6.603 -6.451 -0.168 1.00 97.56 71 ARG A O 1
ATOM 582 N N . LEU A 1 72 ? -6.741 -4.538 1.018 1.00 96.56 72 LEU A N 1
ATOM 583 C CA . LEU A 1 72 ? -5.758 -3.815 0.212 1.00 96.56 72 LEU A CA 1
ATOM 584 C C . LEU A 1 72 ? -4.376 -4.450 0.352 1.00 96.56 72 LEU A C 1
ATOM 586 O O . LEU A 1 72 ? -3.771 -4.827 -0.644 1.00 96.56 72 LEU A O 1
ATOM 590 N N . VAL A 1 73 ? -3.900 -4.639 1.586 1.00 97.62 73 VAL A N 1
ATOM 591 C CA . VAL A 1 73 ? -2.572 -5.226 1.833 1.00 97.62 73 VAL A CA 1
ATOM 592 C C . VAL A 1 73 ? -2.430 -6.602 1.174 1.00 97.62 73 VAL A C 1
ATOM 594 O O . VAL A 1 73 ? -1.382 -6.899 0.603 1.00 97.62 73 VAL A O 1
ATOM 597 N N . ALA A 1 74 ? -3.493 -7.411 1.177 1.00 97.19 74 ALA A N 1
ATOM 598 C CA . ALA A 1 74 ? -3.500 -8.727 0.545 1.00 97.19 74 ALA A CA 1
ATOM 599 C C . ALA A 1 74 ? -3.299 -8.693 -0.983 1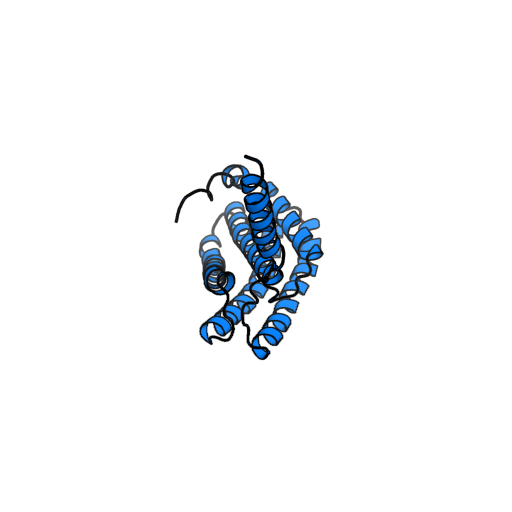.00 97.19 74 ALA A C 1
ATOM 601 O O . ALA A 1 74 ? -2.750 -9.647 -1.535 1.00 97.19 74 ALA A O 1
ATOM 602 N N . VAL A 1 75 ? -3.722 -7.628 -1.678 1.00 97.50 75 VAL A N 1
ATOM 603 C CA . VAL A 1 75 ? -3.484 -7.472 -3.128 1.00 97.50 75 VAL A CA 1
ATOM 604 C C . VAL A 1 75 ? -2.212 -6.693 -3.449 1.00 97.50 75 VAL A C 1
ATOM 606 O O . VAL A 1 75 ? -1.597 -6.929 -4.490 1.00 97.50 75 VAL A O 1
ATOM 609 N N . GLU A 1 76 ? -1.779 -5.827 -2.539 1.00 97.81 76 GLU A N 1
ATOM 610 C CA . GLU A 1 76 ? -0.532 -5.071 -2.651 1.00 97.81 76 GLU A CA 1
ATOM 611 C C . GLU A 1 76 ? 0.691 -5.955 -2.487 1.00 97.81 76 GLU A C 1
ATOM 613 O O . GLU A 1 76 ? 1.650 -5.836 -3.242 1.00 97.81 76 GLU A O 1
ATOM 618 N N . GLU A 1 77 ? 0.679 -6.882 -1.529 1.00 98.06 77 GLU A N 1
ATOM 619 C CA . GLU A 1 77 ? 1.846 -7.713 -1.254 1.00 98.06 77 GLU A CA 1
ATOM 620 C C . GLU A 1 77 ? 2.308 -8.523 -2.487 1.00 98.06 77 GLU A C 1
ATOM 622 O O . GLU A 1 77 ? 3.492 -8.439 -2.833 1.00 98.06 77 GLU A O 1
ATOM 627 N N . PRO A 1 78 ? 1.441 -9.261 -3.215 1.00 98.00 78 PRO A N 1
ATOM 628 C CA . PRO A 1 78 ? 1.844 -9.941 -4.446 1.00 98.00 78 PRO A CA 1
ATOM 629 C C . PRO A 1 78 ? 2.351 -8.984 -5.531 1.00 98.00 78 PRO A C 1
ATOM 631 O O . PRO A 1 78 ? 3.260 -9.336 -6.288 1.00 98.00 78 PRO A O 1
ATOM 634 N N . PHE A 1 79 ? 1.783 -7.780 -5.615 1.00 97.88 79 PHE A N 1
ATOM 635 C CA . PHE A 1 79 ? 2.233 -6.754 -6.548 1.00 97.88 79 PHE A CA 1
ATOM 636 C C . PHE A 1 79 ? 3.636 -6.243 -6.182 1.00 97.88 79 PHE A C 1
ATOM 638 O O . PHE A 1 79 ? 4.534 -6.273 -7.021 1.00 97.88 79 PHE A O 1
ATOM 645 N N . LEU A 1 80 ? 3.876 -5.895 -4.918 1.00 97.69 80 LEU A N 1
ATOM 646 C CA . LEU A 1 80 ? 5.182 -5.469 -4.410 1.00 97.69 80 LEU A CA 1
ATOM 647 C C . LEU A 1 80 ? 6.250 -6.557 -4.553 1.00 97.69 80 LEU A C 1
ATOM 649 O O . LEU A 1 80 ? 7.394 -6.256 -4.890 1.00 97.69 80 LEU A O 1
ATOM 653 N N . ARG A 1 81 ? 5.894 -7.832 -4.354 1.00 98.00 81 ARG A N 1
ATOM 654 C CA . ARG A 1 81 ? 6.804 -8.965 -4.599 1.00 98.00 81 ARG A CA 1
ATOM 655 C C . ARG A 1 81 ? 7.204 -9.063 -6.070 1.00 98.00 81 ARG A C 1
ATOM 657 O O . ARG A 1 81 ? 8.369 -9.322 -6.355 1.00 98.00 81 ARG A O 1
ATOM 664 N N . TYR A 1 82 ? 6.275 -8.806 -6.990 1.00 97.25 82 TYR A N 1
ATOM 665 C CA . TYR A 1 82 ? 6.593 -8.713 -8.414 1.00 97.25 82 TYR A CA 1
ATOM 666 C C . TYR A 1 82 ? 7.515 -7.522 -8.719 1.00 97.25 82 TYR A C 1
ATOM 668 O O . TYR A 1 82 ? 8.494 -7.687 -9.443 1.00 97.25 82 TYR A O 1
ATOM 676 N N . VAL A 1 83 ? 7.259 -6.346 -8.131 1.00 96.06 83 VAL A N 1
ATOM 677 C CA . VAL A 1 83 ? 8.140 -5.176 -8.301 1.00 96.06 83 VAL A CA 1
ATOM 678 C C . VAL A 1 83 ? 9.552 -5.477 -7.788 1.00 96.06 83 VAL A C 1
ATOM 680 O O . VAL A 1 83 ? 10.532 -5.198 -8.472 1.00 96.06 83 VAL A O 1
ATOM 683 N N . LYS A 1 84 ? 9.670 -6.124 -6.625 1.00 96.94 84 LYS A N 1
ATOM 684 C CA . LYS A 1 84 ? 10.957 -6.580 -6.091 1.00 96.94 84 LYS A CA 1
ATOM 685 C C . LYS A 1 84 ? 11.673 -7.531 -7.057 1.00 96.94 84 LYS A C 1
ATOM 687 O O . LYS A 1 84 ? 12.860 -7.354 -7.300 1.00 96.94 84 LYS A O 1
ATOM 692 N N . GLN A 1 85 ? 10.956 -8.493 -7.637 1.00 96.81 85 GLN A N 1
ATOM 693 C CA . GLN A 1 85 ? 11.528 -9.427 -8.607 1.00 96.81 85 GLN A CA 1
ATOM 694 C C . GLN A 1 85 ? 12.102 -8.698 -9.832 1.00 96.81 85 GLN A C 1
ATOM 696 O O . GLN A 1 85 ? 13.223 -8.981 -10.240 1.00 96.81 85 GLN A O 1
ATOM 701 N N . ILE A 1 86 ? 11.370 -7.745 -10.421 1.00 94.94 86 ILE A N 1
ATOM 702 C CA . ILE A 1 86 ? 11.868 -7.031 -11.611 1.00 94.94 86 ILE A CA 1
ATOM 703 C C . ILE A 1 86 ? 13.040 -6.089 -11.296 1.00 94.94 86 ILE A C 1
ATOM 705 O O . ILE A 1 86 ? 13.857 -5.847 -12.181 1.00 94.94 86 ILE A O 1
ATOM 709 N N . ILE A 1 87 ? 13.156 -5.600 -10.056 1.00 92.81 87 ILE A N 1
ATOM 710 C CA . ILE A 1 87 ? 14.347 -4.883 -9.573 1.00 92.81 87 ILE A CA 1
ATOM 711 C C . ILE A 1 87 ? 15.545 -5.842 -9.515 1.00 92.81 87 ILE A C 1
ATOM 713 O O . ILE A 1 87 ? 16.593 -5.552 -10.082 1.00 92.81 87 ILE A O 1
ATOM 717 N N . GLU A 1 88 ? 15.382 -7.015 -8.894 1.00 94.31 88 GLU A N 1
ATOM 718 C CA . GLU A 1 88 ? 16.439 -8.038 -8.780 1.00 94.31 88 GLU A CA 1
ATOM 719 C C . GLU A 1 88 ? 16.895 -8.573 -10.152 1.00 94.31 88 GLU A C 1
ATOM 721 O O . GLU A 1 88 ? 18.064 -8.909 -10.342 1.00 94.31 88 GLU A O 1
ATOM 726 N N . GLU A 1 89 ? 15.994 -8.601 -11.136 1.00 93.19 89 GLU A N 1
ATOM 727 C CA . GLU A 1 89 ? 16.289 -8.953 -12.530 1.00 93.19 89 GLU A CA 1
ATOM 728 C C . GLU A 1 89 ? 16.916 -7.798 -13.344 1.00 93.19 89 GLU A C 1
ATOM 730 O O . GLU A 1 89 ? 17.181 -7.974 -14.533 1.00 93.19 89 GLU A O 1
ATOM 735 N N . ASN A 1 90 ? 17.171 -6.631 -12.734 1.00 90.19 90 ASN A N 1
ATOM 736 C CA . ASN A 1 90 ? 17.652 -5.399 -13.383 1.00 90.19 90 ASN A CA 1
ATOM 737 C C . ASN A 1 90 ? 16.741 -4.896 -14.522 1.00 90.19 90 ASN A C 1
ATOM 739 O O . ASN A 1 90 ? 17.201 -4.272 -15.477 1.00 90.19 90 ASN A O 1
ATOM 743 N N . LYS A 1 91 ? 15.437 -5.174 -14.434 1.00 88.50 91 LYS A N 1
ATOM 744 C CA . LYS A 1 91 ? 14.416 -4.730 -15.400 1.00 88.50 91 LYS A CA 1
ATOM 745 C C . LYS A 1 91 ? 13.727 -3.435 -14.988 1.00 88.50 91 LYS A C 1
ATOM 747 O O . LYS A 1 91 ? 12.898 -2.928 -15.742 1.00 88.50 91 LYS A O 1
ATOM 752 N N . TYR A 1 92 ? 14.031 -2.926 -13.799 1.00 86.81 92 TYR A N 1
ATOM 753 C CA . TYR A 1 92 ? 13.566 -1.645 -13.290 1.00 86.81 92 TYR A CA 1
ATOM 754 C C . TYR A 1 92 ? 14.652 -1.041 -12.399 1.00 86.81 92 TYR A C 1
ATOM 756 O O . TYR A 1 92 ? 15.021 -1.652 -11.400 1.00 86.81 92 TYR A O 1
ATOM 764 N N . TYR A 1 93 ? 15.146 0.141 -12.769 1.00 81.94 93 TYR A N 1
ATOM 765 C CA . TYR A 1 93 ? 16.086 0.921 -11.968 1.00 81.94 93 TYR A CA 1
ATOM 766 C C . TYR A 1 93 ? 15.398 2.179 -11.453 1.00 81.94 93 TYR A C 1
ATOM 768 O O . TYR A 1 93 ? 15.051 3.052 -12.247 1.00 81.94 93 TYR A O 1
ATOM 776 N N . GLY A 1 94 ? 15.207 2.284 -10.140 1.00 79.00 94 GLY A N 1
ATOM 777 C CA . GLY A 1 94 ? 14.481 3.395 -9.527 1.00 79.00 94 GLY A CA 1
ATOM 778 C C . GLY A 1 94 ? 14.794 3.520 -8.047 1.00 79.00 94 GLY A C 1
ATOM 779 O O . GLY A 1 94 ? 14.459 2.628 -7.274 1.00 79.00 94 GLY A O 1
ATOM 780 N N . PHE A 1 95 ? 15.397 4.641 -7.634 1.00 74.31 95 PHE A N 1
ATOM 781 C CA . PHE A 1 95 ? 15.892 4.820 -6.262 1.00 74.31 95 PHE A CA 1
ATOM 782 C C . PHE A 1 95 ? 14.795 4.615 -5.206 1.00 74.31 95 PHE A C 1
ATOM 784 O O . PHE A 1 95 ? 15.007 3.930 -4.202 1.00 74.31 95 PHE A O 1
ATOM 791 N N . ASN A 1 96 ? 13.598 5.165 -5.440 1.00 76.38 96 ASN A N 1
ATOM 792 C CA . ASN A 1 96 ? 12.468 4.963 -4.535 1.00 76.38 96 ASN A CA 1
ATOM 793 C C . ASN A 1 96 ? 12.017 3.505 -4.517 1.00 76.38 96 ASN A C 1
ATOM 795 O O . ASN A 1 96 ? 11.758 2.971 -3.445 1.00 76.38 96 ASN A O 1
ATOM 799 N N . ALA A 1 97 ? 11.928 2.846 -5.669 1.00 83.19 97 ALA A N 1
ATOM 800 C CA . ALA A 1 97 ? 11.466 1.467 -5.727 1.00 83.19 97 ALA A CA 1
ATOM 801 C C . ALA A 1 97 ? 12.465 0.503 -5.067 1.00 83.19 97 ALA A C 1
ATOM 803 O O . ALA A 1 97 ? 12.069 -0.312 -4.236 1.00 83.19 97 ALA A O 1
ATOM 804 N N . GLU A 1 98 ? 13.757 0.649 -5.356 1.00 86.19 98 GLU A N 1
ATOM 805 C CA . GLU A 1 98 ? 14.841 -0.171 -4.800 1.00 86.19 98 GLU A CA 1
ATOM 806 C C . GLU A 1 98 ? 14.933 -0.087 -3.276 1.00 86.19 98 GLU A C 1
ATOM 808 O O . GLU A 1 98 ? 15.186 -1.090 -2.611 1.00 86.19 98 GLU A O 1
ATOM 813 N N . THR A 1 99 ? 14.683 1.093 -2.706 1.00 88.00 99 THR A N 1
ATOM 814 C CA . THR A 1 99 ? 14.743 1.304 -1.254 1.00 88.00 99 THR A CA 1
ATOM 815 C C . THR A 1 99 ? 13.408 1.016 -0.569 1.00 88.00 99 THR A C 1
ATOM 817 O O . THR A 1 99 ? 13.353 0.279 0.417 1.00 88.00 99 THR A O 1
ATOM 820 N N . LYS A 1 100 ? 12.301 1.562 -1.083 1.00 90.56 100 LYS A N 1
ATOM 821 C CA . LYS A 1 100 ? 10.999 1.536 -0.404 1.00 90.56 100 LYS A CA 1
ATOM 822 C C . LYS A 1 100 ? 10.243 0.224 -0.593 1.00 90.56 100 LYS A C 1
ATOM 824 O O . LYS A 1 100 ? 9.538 -0.170 0.333 1.00 90.56 100 LYS A O 1
ATOM 829 N N . VAL A 1 101 ? 10.387 -0.488 -1.718 1.00 95.12 101 VAL A N 1
ATOM 830 C CA . VAL A 1 101 ? 9.666 -1.763 -1.929 1.00 95.12 101 VAL A CA 1
ATOM 831 C C . VAL A 1 101 ? 10.107 -2.833 -0.920 1.00 95.12 101 VAL A C 1
ATOM 833 O O . VAL A 1 101 ? 9.231 -3.405 -0.261 1.00 95.12 101 VAL A O 1
ATOM 836 N N . PRO A 1 102 ? 11.415 -3.089 -0.693 1.00 94.19 102 PRO A N 1
ATOM 837 C CA . PRO A 1 102 ? 11.846 -4.017 0.354 1.00 94.19 102 PRO A CA 1
ATOM 838 C C . PRO A 1 102 ? 11.389 -3.592 1.754 1.00 94.19 102 PRO A C 1
ATOM 840 O O . PRO A 1 102 ? 10.934 -4.431 2.534 1.00 94.19 102 PRO A O 1
ATOM 843 N N . LEU A 1 103 ? 11.460 -2.293 2.066 1.00 93.75 103 LEU A N 1
ATOM 844 C CA . LEU A 1 103 ? 10.984 -1.756 3.343 1.00 93.75 103 LEU A CA 1
ATOM 845 C C . LEU A 1 103 ? 9.483 -1.994 3.530 1.00 93.75 103 LEU A C 1
ATOM 847 O O . LEU A 1 103 ? 9.063 -2.403 4.613 1.00 93.75 103 LEU A O 1
ATOM 851 N N . MET A 1 104 ? 8.675 -1.795 2.488 1.00 96.25 104 MET A N 1
ATOM 852 C CA . MET A 1 104 ? 7.233 -2.011 2.559 1.00 96.25 104 MET A CA 1
ATOM 853 C C . MET A 1 104 ? 6.883 -3.480 2.767 1.00 96.25 104 MET A C 1
ATOM 855 O O . MET A 1 104 ? 6.085 -3.798 3.644 1.00 96.25 104 MET A O 1
ATOM 859 N N . LEU A 1 105 ? 7.539 -4.386 2.036 1.00 97.75 105 LEU A N 1
ATOM 860 C CA . LEU A 1 105 ? 7.369 -5.829 2.223 1.00 97.75 105 LEU A CA 1
ATOM 861 C C . LEU A 1 105 ? 7.725 -6.260 3.655 1.00 97.75 105 LEU A C 1
ATOM 863 O O . LEU A 1 105 ? 6.998 -7.047 4.261 1.00 97.75 105 LEU A O 1
ATOM 867 N N . ASN A 1 106 ? 8.787 -5.696 4.238 1.00 95.88 106 ASN A N 1
ATOM 868 C CA . ASN A 1 106 ? 9.142 -5.942 5.637 1.00 95.88 106 ASN A CA 1
ATOM 869 C C . ASN A 1 106 ? 8.087 -5.396 6.614 1.00 95.88 106 ASN A C 1
ATOM 871 O O . ASN A 1 106 ? 7.771 -6.049 7.612 1.00 95.88 106 ASN A O 1
ATOM 875 N N . ARG A 1 107 ? 7.522 -4.211 6.343 1.00 95.06 107 ARG A N 1
ATOM 876 C CA . ARG A 1 107 ? 6.437 -3.630 7.152 1.00 95.06 107 ARG A CA 1
ATOM 877 C C . ARG A 1 107 ? 5.172 -4.492 7.087 1.00 95.06 107 ARG A C 1
ATOM 879 O O . ARG A 1 107 ? 4.603 -4.759 8.145 1.00 95.06 107 ARG A O 1
ATOM 886 N N . ILE A 1 108 ? 4.793 -4.985 5.906 1.00 97.50 108 ILE A N 1
ATOM 887 C CA . ILE A 1 108 ? 3.671 -5.920 5.718 1.00 97.50 108 ILE A CA 1
ATOM 888 C C . ILE A 1 108 ? 3.907 -7.202 6.523 1.00 97.50 108 ILE A C 1
ATOM 890 O O . ILE A 1 108 ? 3.085 -7.542 7.370 1.00 97.50 108 ILE A O 1
ATOM 894 N N . ALA A 1 109 ? 5.064 -7.852 6.361 1.00 95.81 109 ALA A N 1
ATOM 895 C CA . ALA A 1 109 ? 5.405 -9.064 7.112 1.00 95.81 109 ALA A CA 1
ATOM 896 C C . ALA A 1 109 ? 5.385 -8.839 8.638 1.00 95.81 109 ALA A C 1
ATOM 898 O O . ALA A 1 109 ? 5.038 -9.722 9.418 1.00 95.81 109 ALA A O 1
ATOM 899 N N . SER A 1 110 ? 5.719 -7.628 9.097 1.00 93.69 110 SER A N 1
ATOM 900 C CA . SER A 1 110 ? 5.693 -7.300 10.524 1.00 93.69 110 SER A CA 1
ATOM 901 C C . SER A 1 110 ? 4.288 -7.268 11.137 1.00 93.69 110 SER A C 1
ATOM 903 O O . SER A 1 110 ? 4.187 -7.352 12.363 1.00 93.69 110 SER A O 1
ATOM 905 N N . LEU A 1 111 ? 3.219 -7.179 10.331 1.00 94.00 111 LEU A N 1
ATOM 906 C CA . LEU A 1 111 ? 1.835 -7.143 10.816 1.00 94.00 111 LEU A CA 1
ATOM 907 C C . LEU A 1 111 ? 1.455 -8.409 11.599 1.00 94.00 111 LEU A C 1
ATOM 909 O O . LEU A 1 111 ? 0.706 -8.307 12.573 1.00 94.00 111 LEU A O 1
ATOM 913 N N . GLU A 1 112 ? 2.030 -9.568 11.264 1.00 92.94 112 GLU A N 1
ATOM 914 C CA . GLU A 1 112 ? 1.808 -10.839 11.976 1.00 92.94 112 GLU A CA 1
ATOM 915 C C . GLU A 1 112 ? 2.143 -10.731 13.473 1.00 92.94 112 GLU A C 1
ATOM 917 O O . GLU A 1 112 ? 1.425 -11.242 14.333 1.00 92.94 112 GLU A O 1
ATOM 922 N N . LYS A 1 113 ? 3.185 -9.962 13.824 1.00 92.19 113 LYS A N 1
ATOM 923 C CA . LYS A 1 113 ? 3.606 -9.741 15.224 1.00 92.19 113 LYS A CA 1
ATOM 924 C C . LYS A 1 113 ? 2.542 -9.023 16.060 1.00 92.19 113 LYS A C 1
ATOM 926 O O . LYS A 1 113 ? 2.614 -9.022 17.293 1.00 92.19 113 LYS A O 1
ATOM 931 N N . TYR A 1 114 ? 1.578 -8.387 15.400 1.00 90.19 114 TYR A N 1
ATOM 932 C CA . TYR A 1 114 ? 0.510 -7.627 16.030 1.00 90.19 114 TYR A CA 1
ATOM 933 C C . TYR A 1 114 ? -0.828 -8.370 16.032 1.00 90.19 114 TYR A C 1
ATOM 935 O O . TYR A 1 114 ? -1.746 -7.896 16.689 1.00 90.19 114 TYR A O 1
ATOM 943 N N . GLU A 1 115 ? -0.952 -9.541 15.400 1.00 90.19 115 GLU A N 1
ATOM 944 C CA . GLU A 1 115 ? -2.228 -10.261 15.247 1.00 90.19 115 GLU A CA 1
ATOM 945 C C . GLU A 1 115 ? -2.953 -10.503 16.584 1.00 90.19 115 GLU A C 1
ATOM 947 O O . GLU A 1 115 ? -4.161 -10.298 16.697 1.00 90.19 115 GLU A O 1
ATOM 952 N N . ARG A 1 116 ? -2.195 -10.862 17.628 1.00 92.19 116 ARG A N 1
ATOM 953 C CA . ARG A 1 116 ? -2.710 -11.129 18.985 1.00 92.19 116 ARG A CA 1
ATOM 954 C C . ARG A 1 116 ? -2.768 -9.893 19.889 1.00 92.19 116 ARG A C 1
ATOM 956 O O . ARG A 1 116 ? -3.000 -10.022 21.089 1.00 92.19 116 ARG A O 1
ATOM 963 N N . ARG A 1 117 ? -2.476 -8.701 19.365 1.00 92.56 117 ARG A N 1
ATOM 964 C CA . ARG A 1 117 ? -2.533 -7.443 20.124 1.00 92.56 117 ARG A CA 1
ATOM 965 C C . ARG A 1 117 ? -3.951 -6.874 20.112 1.00 92.56 117 ARG A C 1
ATOM 967 O O . ARG A 1 117 ? -4.797 -7.270 19.316 1.00 92.56 117 ARG A O 1
ATOM 974 N N . GLU A 1 118 ? -4.191 -5.912 20.997 1.00 93.31 118 GLU A N 1
ATOM 975 C CA . GLU A 1 118 ? -5.436 -5.140 21.044 1.00 93.31 118 GLU A CA 1
ATOM 976 C C . GLU A 1 118 ? -5.737 -4.500 19.682 1.00 93.31 118 GLU A C 1
ATOM 978 O O . GLU A 1 118 ? -4.814 -4.049 18.992 1.00 93.31 118 GLU A O 1
ATOM 983 N N . MET A 1 119 ? -7.022 -4.412 19.318 1.00 93.12 119 MET A N 1
ATOM 984 C CA . MET A 1 119 ? -7.438 -3.910 18.003 1.00 93.12 119 MET A CA 1
ATOM 985 C C . MET A 1 119 ? -6.856 -2.527 17.706 1.00 93.12 119 MET A C 1
ATOM 987 O O . MET A 1 119 ? -6.336 -2.310 16.617 1.00 93.12 119 MET A O 1
ATOM 991 N N . LYS A 1 120 ? -6.822 -1.634 18.704 1.00 91.00 120 LYS A N 1
ATOM 992 C CA . LYS A 1 120 ? -6.212 -0.302 18.589 1.00 91.00 120 LYS A CA 1
ATOM 993 C C . LYS A 1 120 ? -4.769 -0.354 18.069 1.00 91.00 120 LYS A C 1
ATOM 995 O O . LYS A 1 120 ? -4.408 0.359 17.143 1.00 91.00 120 LYS A O 1
ATOM 1000 N N . LYS A 1 121 ? -3.935 -1.251 18.602 1.00 91.88 121 LYS A N 1
ATOM 1001 C CA . LYS A 1 121 ? -2.537 -1.398 18.154 1.00 91.88 121 LYS A CA 1
ATOM 1002 C C . LYS A 1 121 ? -2.449 -2.018 16.761 1.00 91.88 121 LYS A C 1
ATOM 1004 O O . LYS A 1 121 ? -1.595 -1.624 15.971 1.00 91.88 121 LYS A O 1
ATOM 1009 N N . ARG A 1 122 ? -3.338 -2.967 16.456 1.00 93.81 122 ARG A N 1
ATOM 1010 C CA . ARG A 1 122 ? -3.422 -3.620 15.142 1.00 93.81 122 ARG A CA 1
ATOM 1011 C C . ARG A 1 122 ? -3.777 -2.633 14.039 1.00 93.81 122 ARG A C 1
ATOM 1013 O O . ARG A 1 122 ? -3.072 -2.582 13.035 1.00 93.81 122 ARG A O 1
ATOM 1020 N N . ILE A 1 123 ? -4.825 -1.834 14.240 1.00 94.56 123 ILE A N 1
ATOM 1021 C CA . ILE A 1 123 ? -5.273 -0.848 13.254 1.00 94.56 123 ILE A CA 1
ATOM 1022 C C . ILE A 1 123 ? -4.253 0.268 13.064 1.00 94.56 123 ILE A C 1
ATOM 1024 O O . ILE A 1 123 ? -3.962 0.600 11.923 1.00 94.56 123 ILE A O 1
ATOM 1028 N N . CYS A 1 124 ? -3.608 0.764 14.126 1.00 93.31 124 CYS A N 1
ATOM 1029 C CA . CYS A 1 124 ? -2.556 1.770 13.954 1.00 93.31 124 CYS A CA 1
ATOM 1030 C C . CYS A 1 124 ? -1.382 1.235 13.140 1.00 93.31 124 CYS A C 1
ATOM 1032 O O . CYS A 1 124 ? -0.851 1.947 12.289 1.00 93.31 124 CYS A O 1
ATOM 1034 N N . ARG A 1 125 ? -1.003 -0.036 13.332 1.00 94.56 125 ARG A N 1
ATOM 1035 C CA . ARG A 1 125 ? 0.082 -0.608 12.534 1.00 94.56 125 ARG A CA 1
ATOM 1036 C C . ARG A 1 125 ? -0.320 -0.894 11.088 1.00 94.56 125 ARG A C 1
ATOM 1038 O O . ARG A 1 125 ? 0.491 -0.671 10.194 1.00 94.56 125 ARG A O 1
ATOM 1045 N N . MET A 1 126 ? -1.568 -1.306 10.862 1.00 96.25 126 MET A N 1
ATOM 1046 C CA . MET A 1 126 ? -2.157 -1.426 9.525 1.00 96.25 126 MET A CA 1
ATOM 1047 C C . MET A 1 126 ? -2.195 -0.073 8.800 1.00 96.25 126 MET A C 1
ATOM 1049 O O . MET A 1 126 ? -1.814 0.007 7.639 1.00 96.25 126 MET A O 1
ATOM 1053 N N . LEU A 1 127 ? -2.576 1.003 9.494 1.00 95.31 127 LEU A N 1
ATOM 1054 C CA . LEU A 1 127 ? -2.587 2.361 8.950 1.00 95.31 127 LEU A CA 1
ATOM 1055 C C . LEU A 1 127 ? -1.185 2.829 8.544 1.00 95.31 127 LEU A C 1
ATOM 1057 O O . LEU A 1 127 ? -1.036 3.372 7.457 1.00 95.31 127 LEU A O 1
ATOM 1061 N N . THR A 1 128 ? -0.142 2.557 9.342 1.00 94.06 128 THR A N 1
ATOM 1062 C CA . THR A 1 128 ? 1.247 2.862 8.935 1.00 94.06 128 THR A CA 1
ATOM 1063 C C . THR A 1 128 ? 1.624 2.180 7.615 1.00 94.06 128 THR A C 1
ATOM 1065 O O . THR A 1 128 ? 2.304 2.775 6.781 1.00 94.06 128 THR A O 1
ATOM 1068 N N . VAL A 1 129 ? 1.201 0.928 7.421 1.00 96.12 129 VAL A N 1
ATOM 1069 C CA . VAL A 1 129 ? 1.431 0.196 6.167 1.00 96.12 129 VAL A CA 1
ATOM 1070 C C . VAL A 1 129 ? 0.629 0.822 5.025 1.00 96.12 129 VAL A C 1
ATOM 1072 O O . VAL A 1 129 ? 1.191 1.097 3.972 1.00 96.12 129 VAL A O 1
ATOM 1075 N N . ALA A 1 130 ? -0.653 1.107 5.251 1.00 96.50 130 ALA A N 1
ATOM 1076 C CA . ALA A 1 130 ? -1.551 1.713 4.273 1.00 96.50 130 ALA A CA 1
ATOM 1077 C C . ALA A 1 130 ? -1.078 3.095 3.783 1.00 96.50 130 ALA A C 1
ATOM 1079 O O . ALA A 1 130 ? -1.121 3.354 2.581 1.00 96.50 130 ALA A O 1
ATOM 1080 N N . PHE A 1 131 ? -0.588 3.956 4.684 1.00 95.19 131 PHE A N 1
ATOM 1081 C CA . PHE A 1 131 ? 0.035 5.232 4.316 1.00 95.19 131 PHE A CA 1
ATOM 1082 C C . PHE A 1 131 ? 1.298 5.012 3.486 1.00 95.19 131 PHE A C 1
ATOM 1084 O O . PHE A 1 131 ? 1.426 5.575 2.407 1.00 95.19 131 PHE A O 1
ATOM 1091 N N . GLY A 1 132 ? 2.182 4.114 3.925 1.00 93.56 132 GLY A N 1
ATOM 1092 C CA . GLY A 1 132 ? 3.404 3.815 3.184 1.00 93.56 132 GLY A CA 1
ATOM 1093 C C . GLY A 1 132 ? 3.160 3.258 1.772 1.00 93.56 132 GLY A C 1
ATOM 1094 O O . GLY A 1 132 ? 3.939 3.532 0.862 1.00 93.56 132 GLY A O 1
ATOM 1095 N N . ILE A 1 133 ? 2.081 2.498 1.576 1.00 95.19 133 ILE A N 1
ATOM 1096 C CA . ILE A 1 133 ? 1.626 2.042 0.255 1.00 95.19 133 ILE A CA 1
ATOM 1097 C C . ILE A 1 133 ? 1.153 3.229 -0.595 1.00 95.19 133 ILE A C 1
ATOM 1099 O O . ILE A 1 133 ? 1.550 3.352 -1.751 1.00 95.19 133 ILE A O 1
ATOM 1103 N N . ASN A 1 134 ? 0.358 4.138 -0.023 1.00 94.38 134 ASN A N 1
ATOM 1104 C CA . ASN A 1 134 ? -0.079 5.345 -0.726 1.00 94.38 134 ASN A CA 1
ATOM 1105 C C . ASN A 1 134 ? 1.115 6.204 -1.187 1.00 94.38 134 ASN A C 1
ATOM 1107 O O . ASN A 1 134 ? 1.152 6.622 -2.342 1.00 94.38 134 ASN A O 1
ATOM 1111 N N . ASP A 1 135 ? 2.120 6.387 -0.328 1.00 92.00 135 ASP A N 1
ATOM 1112 C CA . ASP A 1 135 ? 3.339 7.145 -0.650 1.00 92.00 135 ASP A CA 1
ATOM 1113 C C . ASP A 1 135 ? 4.170 6.477 -1.763 1.00 92.00 135 ASP A C 1
ATOM 1115 O O . ASP A 1 135 ? 4.827 7.148 -2.563 1.00 92.00 135 ASP A O 1
ATOM 1119 N N . LEU A 1 136 ? 4.165 5.139 -1.831 1.00 92.88 136 LEU A N 1
ATOM 1120 C CA . LEU A 1 136 ? 4.778 4.394 -2.935 1.00 92.88 136 LEU A CA 1
ATOM 1121 C C . LEU A 1 136 ? 4.060 4.665 -4.260 1.00 92.88 136 LEU A C 1
ATOM 1123 O O . LEU A 1 136 ? 4.721 4.851 -5.282 1.00 92.88 136 LEU A O 1
ATOM 1127 N N . HIS A 1 137 ? 2.727 4.706 -4.245 1.00 94.19 137 HIS A N 1
ATOM 1128 C CA . HIS A 1 137 ? 1.927 4.977 -5.439 1.00 94.19 137 HIS A CA 1
ATOM 1129 C C . HIS A 1 137 ? 2.181 6.378 -5.981 1.00 94.19 137 HIS A C 1
ATOM 1131 O O . HIS A 1 137 ? 2.429 6.523 -7.175 1.00 94.19 137 HIS A O 1
ATOM 1137 N N . GLU A 1 138 ? 2.189 7.382 -5.103 1.00 89.88 138 GLU A N 1
ATOM 1138 C CA . GLU A 1 138 ? 2.540 8.759 -5.461 1.00 89.88 138 GLU A CA 1
ATOM 1139 C C . GLU A 1 138 ? 3.950 8.834 -6.063 1.00 89.88 138 GLU A C 1
ATOM 1141 O O . GLU A 1 138 ? 4.157 9.467 -7.097 1.00 89.88 138 GLU A O 1
ATOM 1146 N N . GLY A 1 139 ? 4.910 8.106 -5.479 1.00 88.75 139 GLY A N 1
ATOM 1147 C CA . GLY A 1 139 ? 6.255 7.979 -6.035 1.00 88.75 139 GLY A CA 1
ATOM 1148 C C . GLY A 1 139 ? 6.261 7.427 -7.464 1.00 88.75 139 GLY A C 1
ATOM 1149 O O . GLY A 1 139 ? 6.922 7.988 -8.333 1.00 88.75 139 GLY A O 1
ATOM 1150 N N . TRP A 1 140 ? 5.506 6.362 -7.746 1.00 90.44 140 TRP A N 1
ATOM 1151 C CA . TRP A 1 140 ? 5.441 5.796 -9.100 1.00 90.44 140 TRP A CA 1
ATOM 1152 C C . TRP A 1 140 ? 4.722 6.673 -10.115 1.00 90.44 140 TRP A C 1
ATOM 1154 O O . TRP A 1 140 ? 5.061 6.590 -11.301 1.00 90.44 140 TRP A O 1
ATOM 1164 N N . ASP A 1 141 ? 3.749 7.466 -9.678 1.00 89.56 141 ASP A N 1
ATOM 1165 C CA . ASP A 1 141 ? 3.086 8.449 -10.531 1.00 89.56 141 ASP A CA 1
ATOM 1166 C C . ASP A 1 141 ? 4.039 9.592 -10.887 1.00 89.56 141 ASP A C 1
ATOM 1168 O O . ASP A 1 141 ? 4.261 9.874 -12.065 1.00 89.56 141 ASP A O 1
ATOM 1172 N N . PHE A 1 142 ? 4.718 10.150 -9.878 1.00 86.06 142 PHE A N 1
ATOM 1173 C CA . PHE A 1 142 ? 5.740 11.181 -10.055 1.00 86.06 142 PHE A CA 1
ATOM 1174 C C . PHE A 1 142 ? 6.870 10.717 -10.986 1.00 86.06 142 PHE A C 1
ATOM 1176 O O . PHE A 1 142 ? 7.349 11.473 -11.828 1.00 86.06 142 PHE A O 1
ATOM 1183 N N . GLU A 1 143 ? 7.279 9.453 -10.876 1.00 83.31 143 GLU A N 1
ATOM 1184 C CA . GLU A 1 143 ? 8.297 8.838 -11.733 1.00 83.31 143 GLU A CA 1
ATOM 1185 C C . GLU A 1 143 ? 7.779 8.428 -13.126 1.00 83.31 143 GLU A C 1
ATOM 1187 O O . GLU A 1 143 ? 8.549 7.916 -13.943 1.00 83.31 143 GLU A O 1
ATOM 1192 N N . LEU A 1 144 ? 6.487 8.620 -13.422 1.00 83.69 144 LEU A N 1
ATOM 1193 C CA . LEU A 1 144 ? 5.825 8.208 -14.671 1.00 83.69 144 LEU A CA 1
ATOM 1194 C C . LEU A 1 144 ? 5.959 6.694 -14.962 1.00 83.69 144 LEU A C 1
ATOM 1196 O O . LEU A 1 144 ? 5.918 6.222 -16.117 1.00 83.69 144 LEU A O 1
ATOM 1200 N N . THR A 1 145 ? 6.119 5.904 -13.899 1.00 86.62 145 THR A N 1
ATOM 1201 C CA . THR A 1 145 ? 6.236 4.442 -13.947 1.00 86.62 145 THR A CA 1
ATOM 1202 C C . THR A 1 145 ? 4.850 3.832 -14.139 1.00 86.62 145 THR A C 1
ATOM 1204 O O . THR A 1 145 ? 4.595 3.094 -15.107 1.00 86.62 145 THR A O 1
ATOM 1207 N N . LEU A 1 146 ? 3.919 4.235 -13.279 1.00 89.44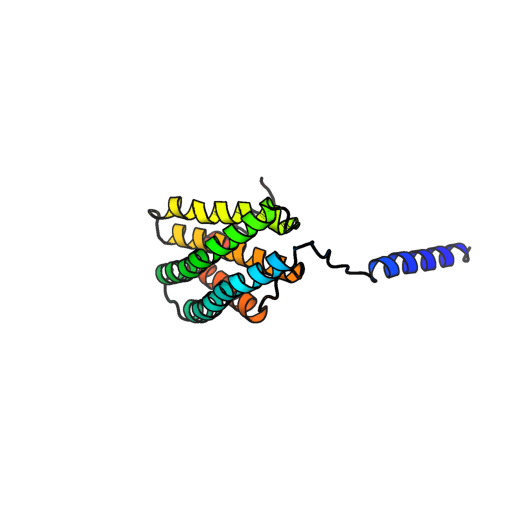 146 LEU A N 1
ATOM 1208 C CA . LEU A 1 146 ? 2.500 3.922 -13.363 1.00 89.44 146 LEU A CA 1
ATOM 1209 C C . LEU A 1 146 ? 1.710 5.177 -13.736 1.00 89.44 146 LEU A C 1
ATOM 1211 O O . LEU A 1 146 ? 2.248 6.274 -13.737 1.00 89.44 146 LEU A O 1
ATOM 1215 N N . HIS A 1 147 ? 0.463 4.983 -14.152 1.00 88.12 147 HIS A N 1
ATOM 1216 C CA . HIS A 1 147 ? -0.490 6.078 -14.264 1.00 88.12 147 HIS A CA 1
ATOM 1217 C C . HIS A 1 147 ? -1.508 5.843 -13.166 1.00 88.12 147 HIS A C 1
ATOM 1219 O O . HIS A 1 147 ? -2.253 4.865 -13.254 1.00 88.12 147 HIS A O 1
ATOM 1225 N N . ILE A 1 148 ? -1.443 6.656 -12.120 1.00 91.56 148 ILE A N 1
ATOM 1226 C CA . ILE A 1 148 ? -2.274 6.494 -10.938 1.00 91.56 148 ILE A CA 1
ATOM 1227 C C . ILE A 1 148 ? -3.553 7.308 -11.111 1.00 91.56 148 ILE A C 1
ATOM 1229 O O . ILE A 1 148 ? -3.532 8.437 -11.596 1.00 91.56 148 ILE A O 1
ATOM 1233 N N . ASN A 1 149 ? -4.686 6.745 -10.698 1.00 94.06 149 ASN A N 1
ATOM 1234 C CA . ASN A 1 149 ? -5.905 7.524 -10.522 1.00 94.06 149 ASN A CA 1
ATOM 1235 C C . ASN A 1 149 ? -5.768 8.468 -9.309 1.00 94.06 149 ASN A C 1
ATOM 1237 O O . ASN A 1 149 ? -6.135 8.115 -8.187 1.00 94.06 149 ASN A O 1
ATOM 1241 N N . GLU A 1 150 ? -5.232 9.669 -9.538 1.00 92.19 150 GLU A N 1
ATOM 1242 C CA . GLU A 1 150 ? -4.962 10.669 -8.493 1.00 92.19 150 GLU A CA 1
ATOM 1243 C C . GLU A 1 150 ? -6.190 10.960 -7.612 1.00 92.19 150 GLU A C 1
ATOM 1245 O O . GLU A 1 150 ? -6.090 10.967 -6.384 1.00 92.19 150 GLU A O 1
ATOM 1250 N N . ASP A 1 151 ? -7.373 11.135 -8.210 1.00 94.88 151 ASP A N 1
ATOM 1251 C CA . ASP A 1 151 ? -8.607 11.437 -7.474 1.00 94.88 151 ASP A CA 1
ATOM 1252 C C . ASP A 1 151 ? -8.995 10.313 -6.503 1.00 94.88 151 ASP A C 1
ATOM 1254 O O . ASP A 1 151 ? -9.447 10.566 -5.375 1.00 94.88 151 ASP A O 1
ATOM 1258 N N . LEU A 1 152 ? -8.822 9.059 -6.928 1.00 95.00 152 LEU A N 1
ATOM 1259 C CA . LEU A 1 152 ? -9.082 7.891 -6.093 1.00 95.00 152 LEU A CA 1
ATOM 1260 C C . LEU A 1 152 ? -8.107 7.834 -4.913 1.00 95.00 152 LEU A C 1
ATOM 1262 O O . LEU A 1 152 ? -8.549 7.654 -3.774 1.00 95.00 152 LEU A O 1
ATOM 1266 N N . HIS A 1 153 ? -6.814 8.045 -5.157 1.00 93.88 153 HIS A N 1
ATOM 1267 C CA . HIS A 1 153 ? -5.779 8.000 -4.119 1.00 93.88 153 HIS A CA 1
ATOM 1268 C C . HIS A 1 153 ? -5.876 9.175 -3.143 1.00 93.88 153 HIS A C 1
ATOM 1270 O O . HIS A 1 153 ? -5.754 8.976 -1.937 1.00 93.88 153 HIS A O 1
ATOM 1276 N N . ILE A 1 154 ? -6.227 10.379 -3.607 1.00 93.69 154 ILE A N 1
ATOM 1277 C CA . ILE A 1 154 ? -6.518 11.526 -2.730 1.00 93.69 154 ILE A CA 1
ATOM 1278 C C . ILE A 1 154 ? -7.703 11.213 -1.811 1.00 93.69 154 ILE A C 1
ATOM 1280 O O . ILE A 1 154 ? -7.675 11.512 -0.611 1.00 93.69 154 ILE A O 1
ATOM 1284 N N . ARG A 1 155 ? -8.775 10.619 -2.351 1.00 94.94 155 ARG A N 1
ATOM 1285 C CA . ARG A 1 155 ? -9.924 10.194 -1.538 1.00 94.94 155 ARG A CA 1
ATOM 1286 C C . ARG A 1 155 ? -9.519 9.125 -0.536 1.00 94.94 155 ARG A C 1
ATOM 1288 O O . ARG A 1 155 ? -9.889 9.241 0.629 1.00 94.94 155 ARG A O 1
ATOM 1295 N N . TYR A 1 156 ? -8.763 8.125 -0.971 1.00 95.12 156 TYR A N 1
ATOM 1296 C CA . TYR A 1 156 ? -8.251 7.070 -0.110 1.00 95.12 156 TYR A CA 1
ATOM 1297 C C . TYR A 1 156 ? -7.419 7.631 1.047 1.00 95.12 156 TYR A C 1
ATOM 1299 O O . TYR A 1 156 ? -7.749 7.371 2.204 1.00 95.12 156 TYR A O 1
ATOM 1307 N N . PHE A 1 157 ? -6.437 8.487 0.760 1.00 94.31 157 PHE A N 1
ATOM 1308 C CA . PHE A 1 157 ? -5.608 9.146 1.767 1.00 94.31 157 PHE A CA 1
ATOM 1309 C C . PHE A 1 157 ? -6.450 9.901 2.802 1.00 94.31 157 PHE A C 1
ATOM 1311 O O . PHE A 1 157 ? -6.273 9.719 4.007 1.00 94.31 157 PHE A O 1
ATOM 1318 N N . LYS A 1 158 ? -7.448 10.680 2.358 1.00 93.81 158 LYS A N 1
ATOM 1319 C CA . LYS A 1 158 ? -8.381 11.362 3.272 1.00 93.81 158 LYS A CA 1
ATOM 1320 C C . LYS A 1 158 ? -9.096 10.378 4.202 1.00 93.81 158 LYS A C 1
ATOM 1322 O O . LYS A 1 158 ? -9.263 10.675 5.383 1.00 93.81 158 LYS A O 1
ATOM 1327 N N . LYS A 1 159 ? -9.508 9.208 3.703 1.00 93.69 159 LYS A N 1
ATOM 1328 C CA . LYS A 1 159 ? -10.153 8.180 4.536 1.00 93.69 159 LYS A CA 1
ATOM 1329 C C . LYS A 1 159 ? -9.180 7.514 5.506 1.00 93.69 159 LYS A C 1
ATOM 1331 O O . LYS A 1 159 ? -9.582 7.244 6.636 1.00 93.69 159 LYS A O 1
ATOM 1336 N N . LEU A 1 160 ? -7.917 7.320 5.124 1.00 93.69 160 LEU A N 1
ATOM 1337 C CA . LEU A 1 160 ? -6.879 6.863 6.051 1.00 93.69 160 LEU A CA 1
ATOM 1338 C C . LEU A 1 160 ? -6.681 7.843 7.209 1.00 93.69 160 LEU A C 1
ATOM 1340 O O . LEU A 1 160 ? -6.674 7.413 8.359 1.00 93.69 160 LEU A O 1
ATOM 1344 N N . VAL A 1 161 ? -6.593 9.148 6.927 1.00 91.75 161 VAL A N 1
ATOM 1345 C CA . VAL A 1 161 ? -6.463 10.195 7.959 1.00 91.75 161 VAL A CA 1
ATOM 1346 C C . VAL A 1 161 ? -7.655 10.172 8.916 1.00 91.75 161 VAL A C 1
ATOM 1348 O O . VAL A 1 161 ? -7.466 10.107 10.126 1.00 91.75 161 VAL A O 1
ATOM 1351 N N . MET A 1 162 ? -8.884 10.127 8.390 1.00 90.62 162 MET A N 1
ATOM 1352 C CA . MET A 1 162 ? -10.092 10.053 9.222 1.00 90.62 162 MET A CA 1
ATOM 1353 C C . MET A 1 162 ? -10.122 8.805 10.116 1.00 90.62 162 MET A C 1
ATOM 1355 O O . MET A 1 162 ? -10.487 8.884 11.290 1.00 90.62 162 MET A O 1
ATOM 1359 N N . LEU A 1 163 ? -9.761 7.641 9.567 1.00 91.69 163 LEU A N 1
ATOM 1360 C CA . LEU A 1 163 ? -9.724 6.391 10.326 1.00 91.69 163 LEU A CA 1
ATOM 1361 C C . LEU A 1 163 ? -8.623 6.420 11.391 1.00 91.69 163 LEU A C 1
ATOM 1363 O O . LEU A 1 163 ? -8.821 5.929 12.501 1.00 91.69 163 LEU A O 1
ATOM 1367 N N . ASN A 1 164 ? -7.487 7.030 11.071 1.00 91.25 164 ASN A N 1
ATOM 1368 C CA . ASN A 1 164 ? -6.385 7.231 11.992 1.00 91.25 164 ASN A CA 1
ATOM 1369 C C . ASN A 1 164 ? -6.769 8.152 13.158 1.00 91.25 164 ASN A C 1
ATOM 1371 O O . ASN A 1 164 ? -6.593 7.747 14.299 1.00 91.25 164 ASN A O 1
ATOM 1375 N N . ASP A 1 165 ? -7.396 9.303 12.909 1.00 88.75 165 ASP A N 1
ATOM 1376 C CA . ASP A 1 165 ? -7.868 10.206 13.974 1.00 88.75 165 ASP A CA 1
ATOM 1377 C C . ASP A 1 165 ? -8.867 9.527 14.922 1.00 88.75 165 ASP A C 1
ATOM 1379 O O . ASP A 1 165 ? -8.911 9.805 16.121 1.00 88.75 165 ASP A O 1
ATOM 1383 N N . LYS A 1 166 ? -9.675 8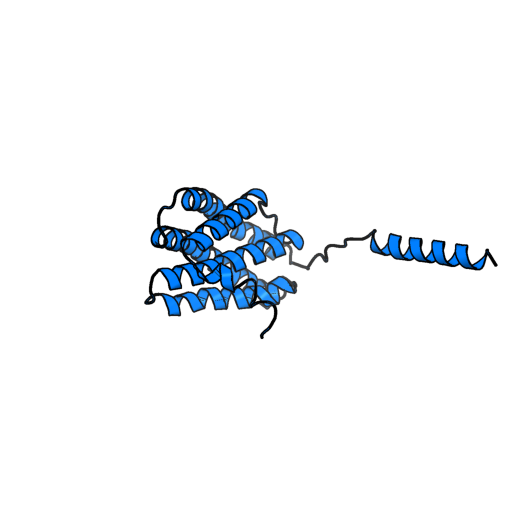.614 14.379 1.00 87.94 166 LYS A N 1
ATOM 1384 C CA . LYS A 1 166 ? -10.683 7.860 15.125 1.00 87.94 166 LYS A CA 1
ATOM 1385 C C . LYS A 1 166 ? -10.091 6.721 15.952 1.00 87.94 166 LYS A C 1
ATOM 1387 O O . LYS A 1 166 ? -10.564 6.454 17.055 1.00 87.94 166 LYS A O 1
ATOM 1392 N N . CYS A 1 167 ? -9.117 6.005 15.398 1.00 89.06 167 CYS A N 1
ATOM 1393 C CA . CYS A 1 167 ? -8.626 4.749 15.960 1.00 89.06 167 CYS A CA 1
ATOM 1394 C C . CYS A 1 167 ? -7.264 4.867 16.642 1.00 89.06 167 CYS A C 1
ATOM 1396 O O . CYS A 1 167 ? -6.902 3.993 17.428 1.00 89.06 167 CYS A O 1
ATOM 1398 N N . CYS A 1 168 ? -6.512 5.929 16.378 1.00 84.88 168 CYS A N 1
ATOM 1399 C CA . CYS A 1 168 ? -5.143 6.108 16.828 1.00 84.88 168 CYS A CA 1
ATOM 1400 C C . CYS A 1 168 ? -4.971 7.487 17.463 1.00 84.88 168 CYS A C 1
ATOM 1402 O O . CYS A 1 168 ? -4.788 8.484 16.776 1.00 84.88 168 CYS A O 1
ATOM 1404 N N . ASP A 1 169 ? -4.909 7.537 18.796 1.00 64.44 169 ASP A N 1
ATOM 1405 C CA . ASP A 1 169 ? -4.554 8.770 19.527 1.00 64.44 169 ASP A CA 1
ATOM 1406 C C . ASP A 1 169 ? -3.146 9.286 19.134 1.00 64.44 169 ASP A C 1
ATOM 1408 O O . ASP A 1 169 ? -2.813 10.450 19.346 1.00 64.44 169 ASP A O 1
ATOM 1412 N N . ALA A 1 170 ? -2.323 8.407 18.545 1.00 52.91 170 ALA A N 1
ATOM 1413 C CA . ALA A 1 170 ? -0.887 8.559 18.336 1.00 52.91 170 ALA A CA 1
ATOM 1414 C C . ALA A 1 170 ? -0.478 9.581 17.260 1.00 52.91 170 ALA A C 1
ATOM 1416 O O . ALA A 1 170 ? 0.659 10.048 17.277 1.00 52.91 170 ALA A O 1
ATOM 1417 N N . TYR A 1 171 ? -1.354 9.991 16.337 1.00 46.41 171 TYR A N 1
ATOM 1418 C CA . TYR A 1 171 ? -0.946 10.984 15.326 1.00 46.41 171 TYR A CA 1
ATOM 1419 C C . TYR A 1 171 ? -0.923 12.427 15.829 1.00 46.41 171 TYR A C 1
ATOM 1421 O O . TYR A 1 171 ? -0.431 13.308 15.128 1.00 46.41 171 TYR A O 1
ATOM 1429 N N . LYS A 1 172 ? -1.348 12.671 17.075 1.00 46.41 172 LYS A N 1
ATOM 1430 C CA . LYS A 1 172 ? -1.004 13.917 17.772 1.00 46.41 172 LYS A CA 1
ATOM 1431 C C . LYS A 1 172 ? 0.454 13.941 18.253 1.00 46.41 172 LYS A C 1
ATOM 1433 O O . LYS A 1 172 ? 0.958 15.021 18.534 1.00 46.41 172 LYS A O 1
ATOM 1438 N N . GLU A 1 173 ? 1.142 12.796 18.287 1.00 41.97 173 GLU A N 1
ATOM 1439 C CA . GLU A 1 173 ? 2.552 12.682 18.697 1.00 41.97 173 GLU A CA 1
ATOM 1440 C C . GLU A 1 173 ? 3.512 12.363 17.535 1.00 41.97 173 GLU A C 1
ATOM 1442 O O . GLU A 1 173 ? 4.691 12.679 17.622 1.00 41.97 173 GLU A O 1
ATOM 1447 N N . HIS A 1 174 ? 3.050 11.809 16.408 1.00 41.84 174 HIS A N 1
ATOM 1448 C CA . HIS A 1 174 ? 3.951 11.445 15.300 1.00 41.84 174 HIS A CA 1
ATOM 1449 C C . HIS A 1 174 ? 4.331 12.584 14.340 1.00 41.84 174 HIS A C 1
ATOM 1451 O O . HIS A 1 174 ? 5.288 12.430 13.584 1.00 41.84 174 HIS A O 1
ATOM 1457 N N . ALA A 1 175 ? 3.696 13.758 14.430 1.00 38.09 175 ALA A N 1
ATOM 1458 C CA . ALA A 1 175 ? 4.179 14.959 13.737 1.00 38.09 175 ALA A CA 1
ATOM 1459 C C . ALA A 1 175 ? 5.509 15.504 14.312 1.00 38.09 175 ALA A C 1
ATOM 1461 O O . ALA A 1 175 ? 6.071 16.442 13.752 1.00 38.09 175 ALA A O 1
ATOM 1462 N N . SER A 1 176 ? 6.033 14.928 15.405 1.00 37.81 176 SER A N 1
ATOM 1463 C CA . SER A 1 176 ? 7.309 15.328 16.012 1.00 37.81 176 SER A CA 1
ATOM 1464 C C . SER A 1 176 ? 8.400 14.244 16.024 1.00 37.81 176 SER A C 1
ATOM 1466 O O . SER A 1 176 ? 9.490 14.529 16.517 1.00 37.81 176 SER A O 1
ATOM 1468 N N . ILE A 1 177 ? 8.175 13.038 15.471 1.00 37.06 177 ILE A N 1
ATOM 1469 C CA . ILE A 1 177 ? 9.120 11.903 15.627 1.00 37.06 177 ILE A CA 1
ATOM 1470 C C . ILE A 1 177 ? 9.774 11.412 14.317 1.00 37.06 177 ILE A C 1
ATOM 1472 O O . ILE A 1 177 ? 10.804 10.755 14.382 1.00 37.06 177 ILE A O 1
ATOM 1476 N N . GLU A 1 178 ? 9.323 11.812 13.123 1.00 39.19 178 GLU A N 1
ATOM 1477 C CA . GLU A 1 178 ? 10.072 11.532 11.869 1.00 39.19 178 GLU A CA 1
ATOM 1478 C C . GLU A 1 178 ? 10.987 12.692 11.426 1.00 39.19 178 GLU A C 1
ATOM 1480 O O . GLU A 1 178 ? 11.401 12.776 10.273 1.00 39.19 178 GLU A O 1
ATOM 1485 N N . ALA A 1 179 ? 11.362 13.574 12.361 1.00 37.69 179 ALA A N 1
ATOM 1486 C CA . ALA A 1 179 ? 12.465 14.516 12.160 1.00 37.69 179 ALA A CA 1
ATOM 1487 C C . ALA A 1 179 ? 13.842 13.916 12.504 1.00 37.69 179 ALA A C 1
ATOM 1489 O O . ALA A 1 179 ? 14.848 14.413 12.013 1.00 37.69 179 ALA A O 1
ATOM 1490 N N . TYR A 1 180 ? 13.926 12.859 13.317 1.00 36.34 180 TYR A N 1
ATOM 1491 C CA . TYR A 1 180 ? 15.203 12.275 13.734 1.00 36.34 180 TYR A CA 1
ATOM 1492 C C . TYR A 1 180 ? 14.983 10.838 14.213 1.00 36.34 180 TYR A C 1
ATOM 1494 O O . TYR A 1 180 ? 14.389 10.673 15.272 1.00 36.34 180 TYR A O 1
ATOM 1502 N N . THR A 1 181 ? 15.473 9.832 13.475 1.00 35.06 181 THR A N 1
ATOM 1503 C CA . THR A 1 181 ? 16.260 8.658 13.945 1.00 35.06 181 THR A CA 1
ATOM 1504 C C . THR A 1 181 ? 16.053 7.384 13.100 1.00 35.06 181 THR A C 1
ATOM 1506 O O . THR A 1 181 ? 15.007 6.748 13.167 1.00 35.06 181 THR A O 1
ATOM 1509 N N . GLU A 1 182 ? 17.139 7.049 12.381 1.00 36.44 182 GLU A N 1
ATOM 1510 C CA . GLU A 1 182 ? 17.617 5.741 11.861 1.00 36.44 182 GLU A CA 1
ATOM 1511 C C . GLU A 1 182 ? 16.889 5.036 10.702 1.00 36.44 182 GLU A C 1
ATOM 1513 O O . GLU A 1 182 ? 15.838 4.388 10.897 1.00 36.44 182 GLU A O 1
#

Radius of gyration: 21.13 Å; chains: 1; bounding box: 50×63×43 Å

pLDDT: mean 81.69, std 20.62, range [35.06, 98.06]